Protein AF-A0A2J8Q3Z0-F1 (afdb_monomer)

Foldseek 3Di:
DDDDDDDQVCCVVCVVVFPKEWEFEPVCLVVVLVVDDGDPVRTDDTHPPDDPQDKYFYAYPVRHTRDIHD

InterPro domains:
  IPR005155 UPF0113, PUA domain [PF03657] (21-66)
  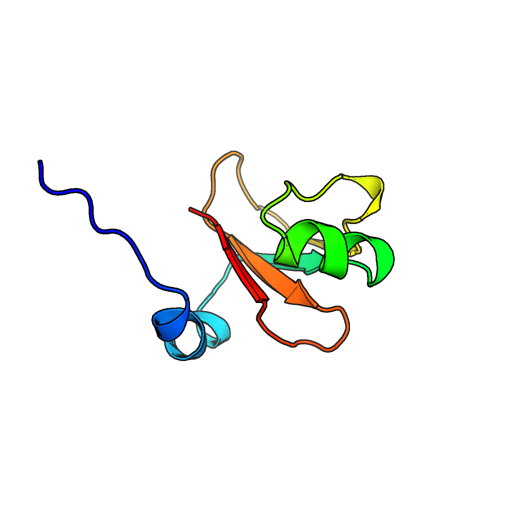IPR005155 UPF0113, PUA domain [cd21151] (20-66)
  IPR015947 PUA-like superfamily [SSF88697] (20-66)
  IPR036974 PUA domain superfamily [G3DSA:2.30.130.10] (19-69)

Mean predicted aligned error: 5.68 Å

Sequence (70 aa):
THKFRLHVTALDYLAPYAKYKVWIKPGAEQSFLYGNHVLKSGLGRITENTSQYQGVVVYSMADIPLCLFF

pLDDT: mean 82.67, std 6.04, range [50.59, 90.25]

Structure (mmCIF, N/CA/C/O backbone):
data_AF-A0A2J8Q3Z0-F1
#
_entry.id   AF-A0A2J8Q3Z0-F1
#
loop_
_atom_site.group_PDB
_atom_site.id
_atom_site.type_symbol
_atom_site.label_atom_id
_atom_site.label_alt_id
_atom_site.label_comp_id
_atom_site.label_asym_id
_atom_site.label_entity_id
_atom_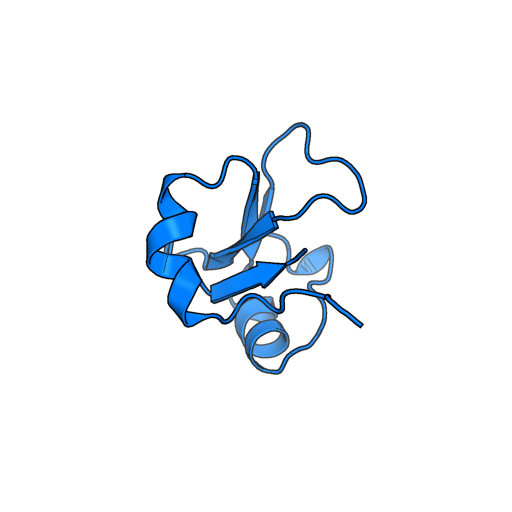site.label_seq_id
_atom_site.pdbx_PDB_ins_code
_atom_site.Cartn_x
_atom_site.Cartn_y
_atom_site.Cartn_z
_atom_site.occupancy
_atom_site.B_iso_or_equiv
_atom_site.auth_se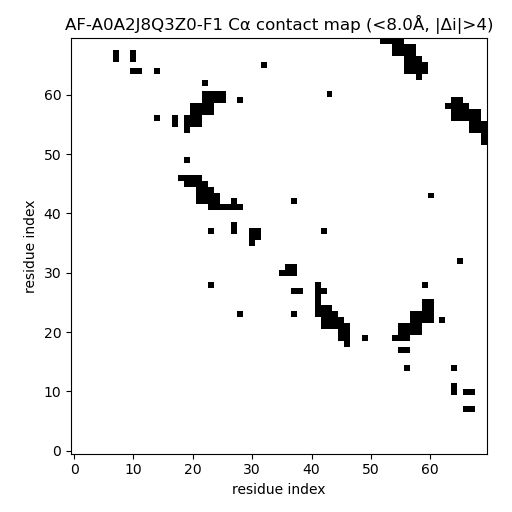q_id
_atom_site.auth_comp_id
_atom_site.auth_asym_id
_atom_site.auth_atom_id
_atom_site.pdbx_PDB_model_num
ATOM 1 N N . THR A 1 1 ? 2.139 -14.690 22.694 1.00 50.59 1 THR A N 1
ATOM 2 C CA . THR A 1 1 ? 2.942 -15.348 21.636 1.00 50.59 1 THR A CA 1
ATOM 3 C C . THR A 1 1 ? 2.108 -15.908 20.477 1.00 50.59 1 T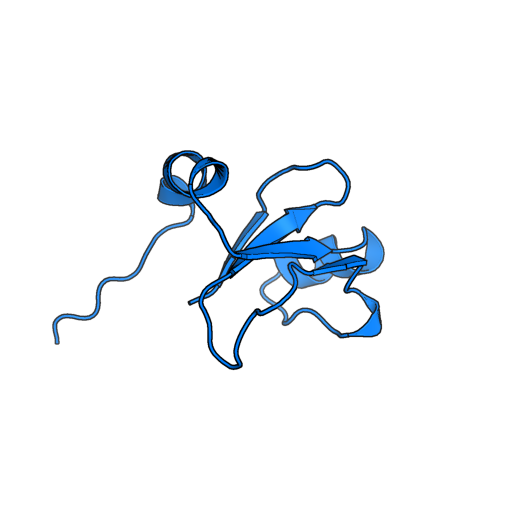HR A C 1
ATOM 5 O O . THR A 1 1 ? 2.653 -16.630 19.660 1.00 50.59 1 THR A O 1
ATOM 8 N N . HIS A 1 2 ? 0.849 -15.480 20.287 1.00 64.31 2 HIS A N 1
ATOM 9 C CA . HIS A 1 2 ? 0.014 -15.844 19.128 1.00 64.31 2 HIS A CA 1
ATOM 10 C C . HIS A 1 2 ? -0.258 -14.620 18.240 1.00 64.31 2 HIS A C 1
ATOM 12 O O . HIS A 1 2 ? -1.354 -14.071 18.255 1.00 64.31 2 HIS A O 1
ATOM 18 N N . LYS A 1 3 ? 0.755 -14.129 17.517 1.00 72.25 3 LYS A N 1
ATOM 19 C CA . LYS A 1 3 ? 0.546 -13.092 16.493 1.00 72.25 3 LYS A CA 1
ATOM 20 C C . LYS A 1 3 ? 0.582 -13.762 15.124 1.00 72.25 3 LYS A C 1
ATOM 22 O O . LYS A 1 3 ? 1.613 -14.311 14.745 1.00 72.25 3 LYS A O 1
ATOM 27 N N . PHE A 1 4 ? -0.546 -13.749 14.419 1.00 77.88 4 PHE A N 1
ATOM 28 C CA . PHE A 1 4 ? -0.642 -14.280 13.063 1.00 77.88 4 PHE A CA 1
ATOM 29 C C . PHE A 1 4 ? 0.046 -13.318 12.095 1.00 77.88 4 PHE A C 1
ATOM 31 O O . PHE A 1 4 ? -0.281 -12.133 12.055 1.00 77.88 4 PHE A O 1
ATOM 38 N N . ARG A 1 5 ? 1.030 -13.819 11.347 1.00 78.00 5 ARG A N 1
ATOM 39 C CA . ARG A 1 5 ? 1.708 -13.066 10.291 1.00 78.00 5 ARG A CA 1
ATOM 40 C C . ARG A 1 5 ? 1.119 -13.483 8.958 1.00 78.00 5 ARG A C 1
ATOM 42 O O . ARG A 1 5 ? 1.232 -14.640 8.566 1.00 78.00 5 ARG A O 1
ATOM 49 N N . LEU A 1 6 ? 0.478 -12.537 8.289 1.00 81.38 6 LEU A N 1
ATOM 50 C CA . LEU A 1 6 ? -0.124 -12.776 6.992 1.00 81.38 6 LEU A CA 1
ATOM 51 C C . LEU A 1 6 ? 0.970 -12.717 5.920 1.00 81.38 6 LEU A C 1
ATOM 53 O O . LEU A 1 6 ? 1.707 -11.737 5.834 1.00 81.38 6 LEU A O 1
ATOM 57 N N . HIS A 1 7 ? 1.108 -13.789 5.142 1.00 82.44 7 HIS A N 1
ATOM 58 C CA . HIS A 1 7 ? 2.060 -13.849 4.034 1.00 82.4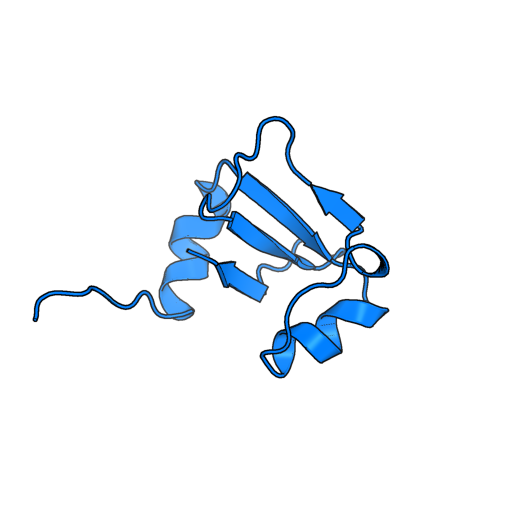4 7 HIS A CA 1
ATOM 59 C C . HIS A 1 7 ? 1.442 -13.279 2.756 1.00 82.44 7 HIS A C 1
ATOM 61 O O . HIS A 1 7 ? 0.228 -13.343 2.560 1.00 82.44 7 HIS A O 1
ATOM 67 N N . VAL A 1 8 ? 2.297 -12.783 1.856 1.00 81.38 8 VAL A N 1
ATOM 68 C CA . VAL A 1 8 ? 1.891 -12.226 0.552 1.00 81.38 8 VAL A CA 1
ATOM 69 C C . VAL A 1 8 ? 1.076 -13.211 -0.295 1.00 81.38 8 VAL A C 1
ATOM 71 O O . VAL A 1 8 ? 0.248 -12.794 -1.084 1.00 81.38 8 VAL A O 1
ATOM 74 N N . THR A 1 9 ? 1.216 -14.520 -0.086 1.00 84.88 9 THR A N 1
ATOM 75 C CA . THR A 1 9 ? 0.437 -15.551 -0.794 1.00 84.88 9 THR A CA 1
ATOM 76 C C . THR A 1 9 ? -1.066 -15.502 -0.514 1.00 84.88 9 THR A C 1
ATOM 78 O O . THR A 1 9 ? -1.858 -15.983 -1.316 1.00 84.88 9 THR A O 1
ATOM 81 N N . ALA A 1 10 ? -1.488 -14.925 0.612 1.00 81.50 10 ALA A N 1
ATOM 82 C CA . ALA A 1 10 ? -2.906 -14.746 0.921 1.00 81.50 10 ALA A CA 1
ATOM 83 C C . ALA A 1 10 ? -3.511 -13.509 0.229 1.00 81.50 10 ALA A C 1
ATOM 85 O O . ALA A 1 10 ? -4.720 -13.283 0.314 1.00 81.50 10 ALA A O 1
ATOM 86 N N . LEU A 1 11 ? -2.685 -12.713 -0.458 1.00 82.50 11 LEU A N 1
ATOM 87 C CA . LEU A 1 11 ? -3.097 -11.496 -1.143 1.00 82.50 11 LEU A CA 1
ATOM 88 C C . LEU A 1 11 ? -4.104 -11.781 -2.255 1.00 82.50 11 LEU A C 1
ATOM 90 O O . LEU A 1 11 ? -5.107 -11.084 -2.309 1.00 82.50 11 LEU A O 1
ATOM 94 N N . ASP A 1 12 ? -3.908 -12.817 -3.070 1.00 83.00 12 ASP A N 1
ATOM 95 C CA . ASP A 1 12 ? -4.814 -13.129 -4.189 1.00 83.00 12 ASP A CA 1
ATOM 96 C C . ASP A 1 12 ? -6.238 -13.446 -3.717 1.00 83.00 12 ASP A C 1
ATOM 98 O O . ASP A 1 12 ? -7.222 -13.067 -4.351 1.00 83.00 12 ASP A O 1
ATOM 102 N N . TYR A 1 13 ? -6.356 -14.077 -2.548 1.00 83.94 13 TYR A N 1
ATOM 103 C CA . TYR A 1 13 ? -7.645 -14.393 -1.941 1.00 83.94 13 TYR A CA 1
ATOM 104 C C . TYR A 1 13 ? -8.286 -13.175 -1.271 1.00 83.94 13 TYR A C 1
ATOM 106 O O . TYR A 1 13 ? -9.506 -13.048 -1.285 1.00 83.94 13 TYR A O 1
ATOM 114 N N . LEU A 1 14 ? -7.493 -12.270 -0.685 1.00 81.50 14 LEU A N 1
ATOM 115 C CA . LEU A 1 14 ? -7.989 -11.088 0.036 1.00 81.50 14 LEU A CA 1
ATOM 116 C C . LEU A 1 14 ? -8.214 -9.869 -0.866 1.00 81.50 14 LEU A C 1
ATOM 118 O O . LEU A 1 14 ? -9.077 -9.042 -0.574 1.00 81.50 14 LEU A O 1
ATOM 122 N N . ALA A 1 15 ? -7.462 -9.749 -1.957 1.00 81.44 15 ALA A N 1
ATOM 123 C CA . ALA A 1 15 ? -7.505 -8.654 -2.917 1.00 81.44 15 ALA A CA 1
ATOM 124 C C . ALA A 1 15 ? -8.930 -8.313 -3.411 1.00 81.44 15 ALA A C 1
ATOM 126 O O . ALA A 1 15 ? -9.308 -7.133 -3.338 1.00 81.44 15 ALA A O 1
ATOM 127 N N . PRO A 1 16 ? -9.763 -9.280 -3.853 1.00 82.94 16 PRO A N 1
ATOM 128 C CA . PRO A 1 16 ? -11.122 -8.977 -4.304 1.00 82.94 16 PRO A CA 1
ATOM 129 C C . PRO A 1 16 ? -12.045 -8.511 -3.168 1.00 82.94 16 PRO A C 1
ATOM 131 O O . PRO A 1 16 ? -12.888 -7.647 -3.397 1.00 82.94 16 PRO A O 1
ATOM 134 N N . TYR A 1 17 ? -11.857 -9.009 -1.943 1.00 83.69 17 TYR A N 1
ATOM 135 C CA . TYR A 1 17 ? -12.701 -8.675 -0.785 1.00 83.69 17 TYR A CA 1
ATOM 136 C C . TYR A 1 17 ? -12.216 -7.454 0.008 1.00 83.69 17 TYR A C 1
ATOM 138 O O . TYR A 1 17 ? -12.892 -6.994 0.931 1.00 83.69 17 TYR A O 1
ATOM 146 N N . ALA A 1 18 ? -11.049 -6.909 -0.330 1.00 81.75 18 ALA A N 1
ATOM 147 C CA . ALA A 1 18 ? -10.479 -5.769 0.364 1.00 81.75 18 ALA A CA 1
ATOM 148 C C . ALA A 1 18 ? -11.289 -4.493 0.114 1.00 81.75 18 ALA A C 1
ATOM 150 O O . ALA A 1 18 ? -11.301 -3.949 -0.991 1.00 81.75 18 ALA A O 1
ATOM 151 N N . LYS A 1 19 ? -11.921 -3.982 1.174 1.00 81.81 19 LYS A N 1
ATOM 152 C CA . LYS A 1 19 ? -12.663 -2.715 1.141 1.00 81.81 19 LYS A CA 1
ATOM 153 C C . LYS A 1 19 ? -11.739 -1.504 1.000 1.00 81.81 19 LYS A C 1
ATOM 155 O O . LYS A 1 19 ? -12.095 -0.556 0.315 1.00 81.81 19 LYS A O 1
ATOM 160 N N . TYR A 1 20 ? -10.564 -1.544 1.632 1.00 86.38 20 TYR A N 1
ATOM 161 C CA . TYR A 1 20 ? -9.598 -0.448 1.609 1.00 86.38 20 TYR A CA 1
ATOM 162 C C . TYR A 1 20 ? -8.444 -0.767 0.667 1.00 86.38 20 TYR A C 1
ATOM 164 O O . TYR A 1 20 ? -7.638 -1.668 0.919 1.00 86.38 20 TYR A O 1
ATOM 172 N N . LYS A 1 21 ? -8.379 -0.006 -0.422 1.00 87.00 21 LYS A N 1
ATOM 173 C CA . LYS A 1 21 ? -7.370 -0.137 -1.469 1.00 87.00 21 LYS A CA 1
ATOM 174 C C . LYS A 1 21 ? -6.615 1.177 -1.644 1.00 87.00 21 LYS A C 1
ATOM 176 O O . LYS A 1 21 ? -7.213 2.261 -1.596 1.00 87.00 21 LYS A O 1
ATOM 181 N N . VAL A 1 22 ? -5.307 1.066 -1.840 1.00 88.38 22 VAL A N 1
ATOM 182 C CA . VAL A 1 22 ? -4.403 2.179 -2.134 1.00 88.38 22 VAL A CA 1
ATOM 183 C C . VAL A 1 22 ? -3.672 1.863 -3.426 1.00 88.38 22 VAL A C 1
ATOM 185 O O . VAL A 1 22 ? -3.032 0.827 -3.519 1.00 88.38 22 VAL A O 1
ATOM 188 N N . TRP A 1 23 ? -3.728 2.766 -4.395 1.00 89.56 23 TRP A N 1
ATOM 189 C CA . TRP A 1 23 ? -2.960 2.676 -5.630 1.00 89.56 23 TRP A CA 1
ATOM 190 C C . TRP A 1 23 ? -1.718 3.545 -5.515 1.00 89.56 23 TRP A C 1
ATOM 192 O O . TRP A 1 23 ? -1.814 4.725 -5.153 1.00 89.56 23 TRP A O 1
ATOM 202 N N . ILE A 1 24 ? -0.562 2.977 -5.836 1.00 90.25 24 ILE A N 1
ATOM 203 C CA . ILE A 1 24 ? 0.722 3.675 -5.828 1.00 90.25 24 ILE A CA 1
ATOM 204 C C . ILE A 1 24 ? 1.199 3.962 -7.244 1.00 90.25 24 ILE A C 1
ATOM 206 O O . ILE A 1 24 ? 0.982 3.182 -8.162 1.00 90.25 24 ILE A O 1
ATOM 210 N N . LYS A 1 25 ? 1.847 5.114 -7.417 1.00 90.12 25 LYS A N 1
ATOM 211 C CA . LYS A 1 25 ? 2.433 5.524 -8.694 1.00 90.12 25 LYS A CA 1
ATOM 212 C C . LYS A 1 25 ? 3.681 4.683 -9.000 1.00 90.12 25 LYS A C 1
ATOM 214 O O . LYS A 1 25 ? 4.406 4.350 -8.060 1.00 90.12 25 LYS A O 1
ATOM 219 N N . PRO A 1 26 ? 4.036 4.487 -10.283 1.00 85.19 26 PRO A N 1
ATOM 220 C CA . PRO A 1 26 ? 5.212 3.704 -10.681 1.00 85.19 26 PRO A CA 1
ATOM 221 C C . PRO A 1 26 ? 6.523 4.142 -10.009 1.00 85.19 26 PRO A C 1
ATOM 223 O O . PRO A 1 26 ? 7.328 3.314 -9.599 1.00 85.19 26 PRO A O 1
ATOM 226 N N . GLY A 1 27 ? 6.716 5.449 -9.793 1.00 83.44 27 GLY A N 1
ATOM 227 C CA . GLY A 1 27 ? 7.910 5.969 -9.110 1.00 83.44 27 GLY A CA 1
A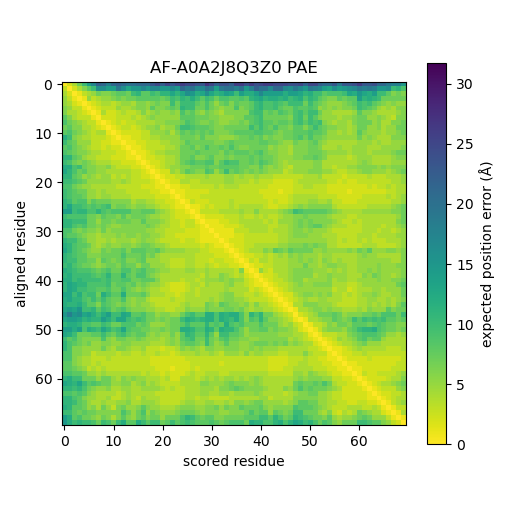TOM 228 C C . GLY A 1 27 ? 8.039 5.559 -7.634 1.00 83.44 27 GLY A C 1
ATOM 229 O O . GLY A 1 27 ? 9.127 5.634 -7.073 1.00 83.44 27 GLY A O 1
ATOM 230 N N . ALA A 1 28 ? 6.948 5.122 -6.998 1.00 85.19 28 ALA A N 1
ATOM 231 C CA . ALA A 1 28 ? 6.934 4.633 -5.620 1.00 85.19 28 ALA A CA 1
ATOM 232 C C . ALA A 1 28 ? 6.793 3.107 -5.517 1.00 85.19 28 ALA A C 1
ATOM 234 O O . ALA A 1 28 ? 7.124 2.554 -4.470 1.00 85.19 28 ALA A O 1
ATOM 235 N N . GLU A 1 29 ? 6.366 2.425 -6.585 1.00 85.25 29 GLU A N 1
ATOM 236 C CA . GLU A 1 29 ? 6.268 0.959 -6.643 1.00 85.25 29 GLU A CA 1
ATOM 237 C C . GLU A 1 29 ? 7.595 0.282 -6.349 1.00 85.25 29 GLU A C 1
ATOM 239 O O . GLU A 1 29 ? 7.663 -0.592 -5.490 1.00 85.25 29 GLU A O 1
ATOM 244 N N . GLN A 1 30 ? 8.663 0.728 -7.007 1.00 85.69 30 GLN A N 1
ATOM 245 C CA . GLN A 1 30 ? 9.983 0.140 -6.821 1.00 85.69 30 GLN A CA 1
ATOM 246 C C . GLN A 1 30 ? 10.463 0.286 -5.370 1.00 85.69 30 GLN A C 1
ATOM 248 O O . GLN A 1 30 ? 10.935 -0.674 -4.769 1.00 85.69 30 GLN A O 1
ATOM 253 N N . SER A 1 31 ? 10.282 1.467 -4.773 1.00 87.06 31 SER A N 1
ATOM 254 C CA . SER A 1 31 ? 10.643 1.707 -3.372 1.00 87.06 31 SER A CA 1
ATOM 255 C C . SER A 1 31 ? 9.846 0.808 -2.419 1.00 87.06 31 SER A C 1
ATOM 257 O O . SER A 1 31 ? 10.411 0.235 -1.487 1.00 87.06 31 SER A O 1
ATOM 259 N N . PHE A 1 32 ? 8.552 0.636 -2.694 1.00 85.75 32 PHE A N 1
ATOM 260 C CA . PHE A 1 32 ? 7.656 -0.203 -1.907 1.00 85.75 32 PHE A CA 1
ATOM 261 C C . PHE A 1 32 ? 7.979 -1.701 -2.023 1.00 85.75 32 PHE A C 1
ATOM 263 O O . PHE A 1 32 ? 7.978 -2.405 -1.016 1.00 85.75 32 PHE A O 1
ATOM 270 N N . LEU A 1 33 ? 8.341 -2.185 -3.217 1.00 84.12 33 LEU A N 1
ATOM 271 C CA . LEU A 1 33 ? 8.798 -3.564 -3.448 1.00 84.12 33 LEU A CA 1
ATOM 272 C C . LEU A 1 33 ? 10.085 -3.896 -2.679 1.00 84.12 33 LEU A C 1
ATOM 274 O O . LEU A 1 33 ? 10.273 -5.034 -2.257 1.00 84.12 33 LEU A O 1
ATOM 278 N N . TYR A 1 34 ? 10.941 -2.900 -2.441 1.00 87.25 34 TYR A N 1
ATOM 279 C CA . TYR A 1 34 ? 12.118 -3.037 -1.578 1.00 87.25 34 TYR A CA 1
ATOM 280 C C . TYR A 1 34 ? 11.809 -2.936 -0.076 1.00 87.25 34 TYR A C 1
ATOM 282 O O . TYR A 1 34 ? 12.727 -2.969 0.740 1.00 87.25 34 TYR A O 1
ATOM 290 N N . GLY A 1 35 ? 10.535 -2.830 0.307 1.00 83.75 35 GLY A N 1
ATOM 291 C CA . GLY A 1 35 ? 10.102 -2.787 1.703 1.00 83.75 35 GLY A CA 1
ATOM 292 C C . GLY A 1 35 ? 10.113 -1.394 2.334 1.00 83.75 35 GLY A C 1
ATOM 293 O O . GLY A 1 35 ? 9.956 -1.285 3.550 1.00 83.75 35 GLY A O 1
ATOM 294 N N . ASN A 1 36 ? 10.273 -0.324 1.548 1.00 87.88 36 ASN A N 1
ATOM 295 C CA . ASN A 1 36 ? 10.140 1.037 2.066 1.00 87.88 36 ASN A CA 1
ATOM 296 C C . ASN A 1 36 ? 8.668 1.446 2.216 1.00 87.88 36 ASN A C 1
ATOM 298 O O . ASN A 1 36 ? 7.766 0.910 1.571 1.00 87.88 36 ASN A O 1
ATOM 302 N N . HIS A 1 37 ? 8.422 2.460 3.044 1.00 83.75 37 HIS A N 1
ATOM 303 C CA . HIS A 1 37 ? 7.090 3.032 3.219 1.00 83.75 37 HIS A CA 1
ATOM 304 C C . HIS A 1 37 ? 6.642 3.851 2.000 1.00 83.75 37 HIS A C 1
ATOM 306 O O . HIS A 1 37 ? 7.439 4.534 1.353 1.00 83.75 37 HIS A O 1
ATOM 312 N N . VAL A 1 38 ? 5.335 3.841 1.726 1.00 84.31 38 VAL A N 1
ATOM 313 C CA . VAL A 1 38 ? 4.736 4.672 0.675 1.00 84.31 38 VAL A CA 1
ATOM 314 C C . VAL A 1 38 ? 4.701 6.128 1.134 1.00 84.31 38 VAL A C 1
ATOM 316 O O . VAL A 1 38 ? 4.047 6.474 2.118 1.00 84.31 38 VAL A O 1
ATOM 319 N N . LEU A 1 39 ? 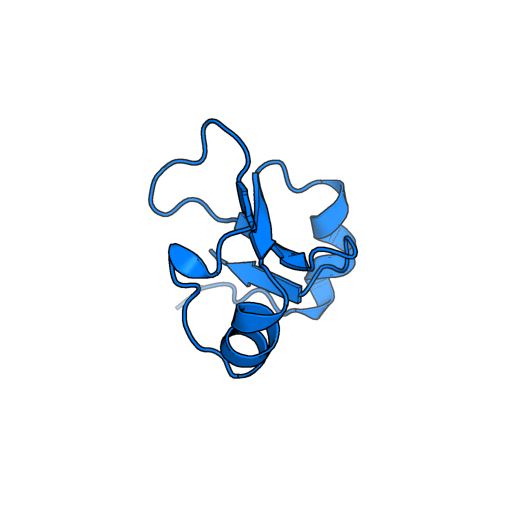5.382 7.000 0.394 1.00 85.50 39 LEU A N 1
ATOM 320 C CA . LEU A 1 39 ? 5.330 8.444 0.611 1.00 85.50 39 LEU A CA 1
ATOM 321 C C . LEU A 1 39 ? 4.042 9.036 0.031 1.00 85.50 39 LEU A C 1
ATOM 323 O O . LEU A 1 39 ? 3.537 8.582 -0.995 1.00 85.50 39 LEU A O 1
ATOM 327 N N . LYS A 1 40 ? 3.564 10.136 0.623 1.00 81.31 40 LYS A N 1
ATOM 328 C CA . LYS A 1 40 ? 2.372 10.862 0.149 1.00 81.31 40 LYS A CA 1
ATOM 329 C C . LYS A 1 40 ? 2.484 11.311 -1.319 1.00 81.31 40 LYS A C 1
ATOM 331 O O . LYS A 1 40 ? 1.479 11.375 -2.014 1.00 81.31 40 LYS A O 1
ATOM 336 N N . SER A 1 41 ? 3.697 11.581 -1.807 1.00 84.31 41 SER A N 1
ATOM 337 C CA . SER A 1 41 ? 3.982 11.926 -3.211 1.00 84.31 41 SER A CA 1
ATOM 338 C C . SER A 1 41 ? 3.764 10.758 -4.182 1.00 84.31 41 SER A C 1
ATOM 340 O O . SER A 1 41 ? 3.314 10.957 -5.317 1.00 84.31 41 SER A O 1
ATOM 342 N N . GLY A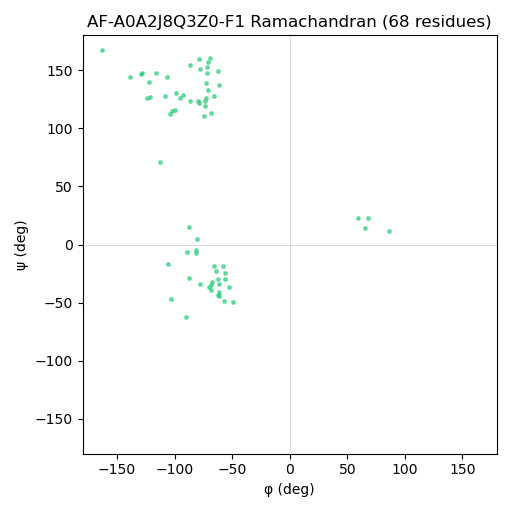 1 42 ? 4.069 9.545 -3.715 1.00 82.75 42 GLY A N 1
ATOM 343 C CA . GLY A 1 42 ? 3.922 8.279 -4.427 1.00 82.75 42 GLY A CA 1
ATOM 344 C C . GLY A 1 42 ? 2.510 7.707 -4.401 1.00 82.75 42 GLY A C 1
ATOM 345 O O . GLY A 1 42 ? 2.233 6.726 -5.086 1.00 82.75 42 GLY A O 1
ATOM 346 N N . LEU A 1 43 ? 1.616 8.321 -3.632 1.00 85.50 43 LEU A N 1
ATOM 347 C CA . LEU A 1 43 ? 0.237 7.894 -3.498 1.00 85.50 43 LEU A CA 1
ATOM 348 C C . LEU A 1 43 ? -0.561 8.378 -4.719 1.00 85.50 43 LEU A C 1
ATOM 350 O O . LEU A 1 43 ? -0.561 9.565 -5.053 1.00 85.50 43 LEU A O 1
ATOM 354 N N . GLY A 1 44 ? -1.169 7.437 -5.440 1.00 86.31 44 GLY A N 1
ATOM 355 C CA . GLY A 1 44 ? -1.972 7.698 -6.633 1.00 86.31 44 GLY A CA 1
ATOM 356 C C . GLY A 1 44 ? -3.435 7.913 -6.275 1.00 86.31 44 GLY A C 1
ATOM 357 O O . GLY A 1 44 ? -3.974 9.002 -6.463 1.00 86.31 44 GLY A O 1
ATOM 358 N N . ARG A 1 45 ? -4.064 6.878 -5.713 1.00 85.50 45 ARG A N 1
ATOM 359 C CA . ARG A 1 45 ? -5.474 6.883 -5.304 1.00 85.50 45 ARG A CA 1
ATOM 360 C C . ARG A 1 45 ? -5.623 6.175 -3.963 1.00 85.50 45 ARG A C 1
ATOM 362 O O . ARG A 1 45 ? -4.944 5.186 -3.712 1.00 85.50 45 ARG A O 1
ATOM 369 N N . ILE A 1 46 ? -6.521 6.653 -3.111 1.00 86.12 46 ILE A N 1
ATOM 370 C CA . ILE A 1 46 ? -6.885 5.996 -1.851 1.00 86.12 46 ILE A CA 1
ATOM 371 C C . ILE A 1 46 ? -8.397 5.854 -1.775 1.00 86.12 46 ILE A C 1
ATOM 373 O O . ILE A 1 46 ? -9.131 6.686 -2.305 1.00 86.12 46 ILE A O 1
ATOM 377 N N . THR A 1 47 ? -8.855 4.788 -1.130 1.00 83.81 47 THR A N 1
ATOM 378 C CA . THR A 1 47 ? -10.275 4.619 -0.830 1.00 83.81 47 THR A CA 1
ATOM 379 C C . THR A 1 47 ? -10.703 5.617 0.249 1.00 83.81 47 THR A C 1
ATOM 381 O O . THR A 1 47 ? -10.032 5.766 1.275 1.00 83.81 47 THR A O 1
ATOM 384 N N . GLU A 1 48 ? -11.823 6.301 0.028 1.00 78.62 48 GLU A N 1
ATOM 385 C CA . GLU A 1 48 ? -12.405 7.224 1.005 1.00 78.62 48 GLU A CA 1
ATOM 386 C C . GLU A 1 48 ? -12.799 6.485 2.298 1.00 78.62 48 GLU A C 1
ATOM 388 O O . GLU A 1 48 ? -13.155 5.307 2.269 1.00 78.62 48 GLU A O 1
ATOM 393 N N . ASN A 1 49 ? -12.735 7.176 3.442 1.00 78.38 49 ASN A N 1
ATOM 394 C CA . ASN A 1 49 ? -12.987 6.627 4.788 1.00 78.38 49 ASN A CA 1
ATOM 395 C C . ASN A 1 49 ? -11.957 5.609 5.312 1.00 78.38 49 ASN A C 1
ATOM 397 O O . ASN A 1 49 ? -12.262 4.828 6.212 1.00 78.38 49 ASN A O 1
ATOM 401 N N . THR A 1 50 ? -10.728 5.618 4.796 1.00 77.44 50 THR A N 1
ATOM 402 C CA . THR A 1 50 ? -9.639 4.833 5.396 1.00 77.44 50 THR A CA 1
ATOM 403 C C . THR A 1 50 ? -9.176 5.507 6.695 1.00 77.44 50 THR A C 1
ATOM 405 O O . THR A 1 50 ? -8.593 6.591 6.658 1.00 77.44 50 THR A O 1
ATOM 408 N N . SER A 1 51 ? -9.445 4.888 7.847 1.00 78.50 51 SER A N 1
ATOM 409 C CA . SER A 1 51 ? -8.975 5.366 9.152 1.00 78.50 51 SER A CA 1
ATOM 410 C C . SER A 1 51 ? -7.466 5.172 9.325 1.00 78.50 51 SER A C 1
ATOM 412 O O . SER A 1 51 ? -6.841 4.322 8.687 1.00 78.50 51 SER A O 1
ATOM 414 N N . GLN A 1 52 ? -6.860 5.960 10.215 1.00 79.19 52 GLN A N 1
ATOM 415 C CA . GLN A 1 52 ? -5.449 5.799 10.562 1.00 79.19 52 GLN A CA 1
ATOM 416 C C . GLN A 1 52 ? -5.210 4.406 11.170 1.00 79.19 52 GLN A C 1
ATOM 418 O O . GLN A 1 52 ? -6.012 3.946 11.980 1.00 79.19 52 GLN A O 1
ATOM 423 N N . TYR A 1 53 ? -4.115 3.748 10.773 1.00 81.88 53 TYR A N 1
ATOM 424 C CA . TYR A 1 53 ? -3.761 2.371 11.165 1.00 81.88 53 TYR A CA 1
ATOM 425 C C . TYR A 1 53 ? -4.718 1.280 10.666 1.00 81.88 53 TYR A C 1
ATOM 427 O O . TYR A 1 53 ? -4.667 0.148 11.141 1.00 81.88 53 TYR A O 1
ATOM 435 N N . GLN A 1 54 ? -5.590 1.595 9.708 1.00 81.62 54 GLN A N 1
ATOM 436 C CA . GLN A 1 54 ? -6.405 0.579 9.061 1.00 81.62 54 GLN A CA 1
ATOM 437 C C . GLN A 1 54 ? -5.546 -0.273 8.126 1.00 81.62 54 GLN A C 1
ATOM 439 O O . GLN A 1 54 ? -4.720 0.252 7.378 1.00 81.62 54 GLN A O 1
ATOM 444 N N . GLY A 1 55 ? -5.796 -1.582 8.125 1.00 84.06 55 GLY A N 1
ATOM 445 C CA . GLY A 1 55 ? -5.183 -2.469 7.151 1.00 84.06 55 GLY A CA 1
ATOM 446 C C . GLY A 1 55 ? -5.668 -2.165 5.734 1.00 84.06 55 GLY A C 1
ATOM 447 O O . GLY A 1 55 ? -6.878 -2.106 5.491 1.00 84.06 55 GLY A O 1
ATOM 448 N N . VAL A 1 56 ? -4.732 -1.969 4.809 1.00 86.75 56 VAL A N 1
ATOM 449 C CA . VAL A 1 56 ? -4.999 -1.611 3.414 1.00 86.75 56 VAL A CA 1
ATOM 450 C C . VAL A 1 56 ? -4.256 -2.528 2.459 1.00 86.75 56 VAL A C 1
ATOM 452 O O . VAL A 1 56 ? -3.133 -2.965 2.719 1.00 86.75 56 VAL A O 1
ATOM 455 N N . VAL A 1 57 ? -4.875 -2.787 1.312 1.00 88.31 57 VAL A N 1
ATOM 456 C CA . VAL A 1 57 ? -4.213 -3.487 0.213 1.00 88.31 57 VAL A CA 1
ATOM 457 C C . VAL A 1 57 ? -3.596 -2.468 -0.727 1.00 88.31 57 VAL A C 1
ATOM 459 O O . VAL A 1 57 ? -4.271 -1.537 -1.174 1.00 88.31 57 VAL A O 1
ATOM 462 N N . VAL A 1 58 ? -2.315 -2.656 -1.027 1.00 88.06 58 VAL A N 1
ATOM 463 C CA . VAL A 1 58 ? -1.567 -1.796 -1.937 1.00 88.06 58 VAL A CA 1
ATOM 464 C C . VAL A 1 58 ? -1.576 -2.408 -3.331 1.00 88.06 58 VAL A C 1
ATOM 466 O O . VAL A 1 58 ? -1.190 -3.561 -3.524 1.00 88.06 58 VAL A O 1
ATOM 469 N N . TYR A 1 59 ? -2.006 -1.604 -4.292 1.00 88.88 59 TYR A N 1
ATOM 470 C CA . TYR A 1 59 ? -2.103 -1.911 -5.707 1.00 88.88 59 TYR A CA 1
ATOM 471 C C . TYR A 1 59 ? -1.167 -1.017 -6.514 1.00 88.88 59 TYR A C 1
ATOM 473 O O . TYR A 1 59 ? -0.948 0.149 -6.188 1.00 88.88 59 TYR A O 1
ATOM 481 N N . SER A 1 60 ? -0.656 -1.562 -7.606 1.00 88.81 60 SER A N 1
ATOM 482 C CA . SER A 1 60 ? -0.058 -0.798 -8.696 1.00 88.81 60 SER A CA 1
ATOM 483 C C . SER A 1 60 ? -1.124 0.008 -9.450 1.00 88.81 60 SER A C 1
ATOM 485 O O . SER A 1 60 ? -2.305 -0.344 -9.426 1.00 88.81 60 SER A O 1
ATOM 487 N N . MET A 1 61 ? -0.720 1.040 -10.198 1.00 85.19 61 MET A N 1
ATOM 488 C CA . MET A 1 61 ? -1.604 1.712 -11.172 1.00 85.19 61 MET A CA 1
ATOM 489 C C . MET A 1 61 ? -2.158 0.769 -12.254 1.00 85.19 61 MET A C 1
ATOM 491 O O . MET A 1 61 ? -3.142 1.116 -12.897 1.00 85.19 61 MET A O 1
ATOM 495 N N . ALA A 1 62 ? -1.546 -0.401 -12.454 1.00 85.00 62 ALA A N 1
ATOM 496 C CA . ALA A 1 62 ? -2.025 -1.442 -13.364 1.00 85.00 62 ALA A CA 1
ATOM 497 C C . ALA A 1 62 ? -3.025 -2.425 -12.712 1.00 85.00 62 ALA A C 1
ATOM 499 O O . ALA A 1 62 ? -3.233 -3.515 -13.234 1.00 85.00 62 ALA A O 1
ATOM 500 N N . ASP A 1 63 ? -3.588 -2.080 -11.547 1.00 82.06 63 ASP A N 1
ATOM 501 C CA . ASP A 1 63 ? -4.486 -2.932 -10.748 1.00 82.06 63 ASP A CA 1
ATOM 502 C C . ASP A 1 63 ? -3.861 -4.271 -10.306 1.00 82.06 63 ASP A C 1
ATOM 504 O O . ASP A 1 63 ? -4.556 -5.222 -9.946 1.00 82.06 63 ASP A O 1
ATOM 508 N N . ILE A 1 64 ? -2.528 -4.330 -10.252 1.00 85.44 64 ILE A N 1
ATOM 509 C CA . ILE A 1 64 ? -1.774 -5.486 -9.756 1.00 85.44 64 ILE A CA 1
ATOM 510 C C . ILE A 1 64 ? -1.631 -5.365 -8.233 1.00 85.44 64 ILE A C 1
ATOM 512 O O . ILE A 1 64 ? -1.103 -4.351 -7.763 1.00 85.44 64 ILE A O 1
ATOM 516 N N . PRO A 1 65 ? -2.069 -6.356 -7.439 1.00 85.62 65 PRO A N 1
ATOM 517 C CA . PRO A 1 65 ? -1.896 -6.324 -5.995 1.00 85.62 65 PRO A CA 1
ATOM 518 C C . PRO A 1 65 ? -0.419 -6.579 -5.642 1.00 85.62 65 PRO A C 1
ATOM 520 O O . PRO A 1 65 ? 0.170 -7.567 -6.069 1.00 85.62 65 PRO A O 1
ATOM 523 N N . LEU A 1 66 ? 0.193 -5.677 -4.871 1.00 82.81 66 LEU A N 1
ATOM 524 C CA . LEU A 1 66 ? 1.630 -5.718 -4.561 1.00 82.81 66 LEU A CA 1
ATOM 525 C C . LEU A 1 66 ? 1.907 -6.241 -3.156 1.00 82.81 66 LEU A C 1
ATOM 527 O O . LEU A 1 66 ? 2.800 -7.059 -2.949 1.00 82.81 66 LEU A O 1
ATOM 531 N N . CYS A 1 67 ? 1.175 -5.731 -2.169 1.00 81.50 67 CYS A N 1
ATOM 532 C CA . CYS A 1 67 ? 1.374 -6.105 -0.778 1.00 81.50 67 CYS A CA 1
ATOM 533 C C . CYS A 1 67 ? 0.164 -5.712 0.060 1.00 81.50 67 CYS A C 1
ATOM 535 O O . CYS A 1 67 ? -0.696 -4.927 -0.350 1.00 81.50 67 CYS A O 1
ATOM 537 N N . LEU A 1 68 ? 0.136 -6.246 1.271 1.00 79.38 68 LEU A N 1
ATOM 538 C CA . LEU A 1 68 ? -0.904 -6.013 2.240 1.00 79.38 68 LEU A CA 1
ATOM 539 C C . LEU A 1 68 ? -0.297 -5.412 3.509 1.00 79.38 68 LEU A C 1
ATOM 541 O O . LEU A 1 68 ? 0.673 -5.937 4.052 1.00 79.38 68 LEU A O 1
ATOM 545 N N . PHE A 1 69 ? -0.853 -4.286 3.947 1.00 73.94 69 PHE A N 1
ATOM 546 C CA . PHE A 1 69 ? -0.409 -3.550 5.126 1.00 73.94 69 PHE A CA 1
ATOM 547 C C . PHE A 1 69 ? -1.467 -3.727 6.222 1.00 73.94 69 PHE A C 1
ATOM 549 O O . PHE A 1 69 ? -2.640 -3.497 5.941 1.00 73.94 69 PHE A O 1
ATOM 556 N N . PHE A 1 70 ? -1.081 -4.141 7.433 1.00 66.75 70 PHE A N 1
ATOM 557 C CA . PHE A 1 70 ? -1.939 -4.244 8.626 1.00 66.75 70 PHE A CA 1
ATOM 558 C C . PHE A 1 70 ? -1.243 -3.646 9.844 1.00 66.75 70 PHE A C 1
ATOM 560 O O . PHE A 1 70 ? 0.010 -3.685 9.872 1.00 66.75 70 PHE A O 1
#

Radius of gyration: 12.01 Å; Cα contacts (8 Å, |Δi|>4): 98; chains: 1; bounding box: 25×28×35 Å

Solvent-accessible surface area (backbone atoms only — not comparable to full-atom values): 4438 Å² total; per-residue (Å²): 142,87,78,87,80,83,58,75,84,54,41,77,74,41,57,84,73,50,82,40,43,33,28,29,31,75,90,33,44,62,49,40,75,74,71,45,83,85,48,81,87,27,53,64,47,70,45,86,89,69,56,90,87,55,57,33,38,35,23,38,80,82,74,44,81,74,48,77,48,115

Secondary structure (DSSP, 8-state):
-------GGGHHHHTTT-S-EEEE-HHHHHHHHTTPPPPGGGEEEE-TT--TT--EEEEETTS-EEEEE-

Organism: Pan troglodytes (NCBI:txid9598)

Nearest PDB structures (foldseek):
  8fkx-assembly1_NH  TM=9.891E-01  e=1.018E-09  Homo sapiens
  1t5y-assembly1_A  TM=9.940E-01  e=4.504E-09  Homo sapiens
  8esr-assembly1_l  TM=9.623E-01  e=1.983E-07  Schizosaccharomyces pombe
  7r7a-assembly1_l  TM=9.713E-01  e=2.585E-06  Saccharomyces cer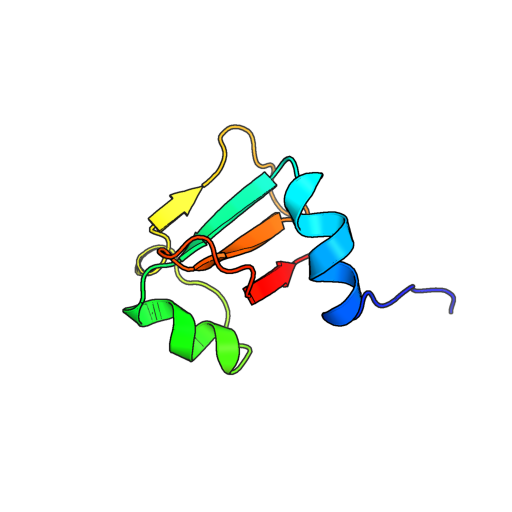evisiae BY4741
  8i9y-assembly1_CG  TM=9.662E-01  e=1.400E-05  Thermochaetoides thermophila DSM 1495